Protein AF-A0A1Q9GME9-F1 (afdb_monomer_lite)

Organism: NCBI:txid1903952

pLDDT: mean 73.55, std 13.58, range [44.59, 91.38]

Structure (mmCIF, N/CA/C/O backbone):
data_AF-A0A1Q9GME9-F1
#
_entry.id   AF-A0A1Q9GME9-F1
#
loop_
_atom_site.group_PDB
_atom_site.id
_atom_site.type_symbol
_atom_site.label_atom_id
_atom_site.label_alt_id
_atom_site.label_comp_id
_atom_site.label_asym_id
_atom_site.label_entity_id
_atom_site.label_seq_id
_atom_site.pdbx_PDB_ins_code
_atom_site.Cartn_x
_atom_site.Cartn_y
_atom_site.Cartn_z
_atom_site.occupancy
_atom_site.B_iso_or_equiv
_atom_site.auth_seq_id
_atom_site.auth_comp_id
_atom_site.auth_asym_id
_atom_site.auth_atom_id
_atom_site.pdbx_PDB_model_num
ATOM 1 N N . MET A 1 1 ? 21.298 -11.638 -6.153 1.00 59.69 1 MET A N 1
ATOM 2 C CA . MET A 1 1 ? 20.317 -10.579 -5.809 1.00 59.69 1 MET A CA 1
ATOM 3 C C . MET A 1 1 ? 21.031 -9.236 -5.708 1.00 59.69 1 MET A C 1
ATOM 5 O O . MET A 1 1 ? 21.906 -9.098 -4.858 1.00 59.69 1 MET A O 1
ATOM 9 N N . THR A 1 2 ? 20.709 -8.277 -6.579 1.00 72.88 2 THR A N 1
ATOM 10 C CA . THR A 1 2 ? 21.352 -6.949 -6.602 1.00 72.88 2 THR A CA 1
ATOM 11 C C . THR A 1 2 ? 20.973 -6.118 -5.367 1.00 72.88 2 THR A C 1
ATOM 13 O O . THR A 1 2 ? 19.922 -6.341 -4.760 1.00 72.88 2 THR A O 1
ATOM 16 N N . GLN A 1 3 ? 21.808 -5.142 -4.982 1.00 70.94 3 GLN A N 1
ATOM 17 C CA . GLN A 1 3 ? 21.520 -4.232 -3.856 1.00 70.94 3 GLN A CA 1
ATOM 18 C C . GLN A 1 3 ? 20.178 -3.496 -4.030 1.00 70.94 3 GLN A C 1
ATOM 20 O O . GLN A 1 3 ? 19.460 -3.264 -3.059 1.00 70.94 3 GLN A O 1
ATOM 25 N N . TYR A 1 4 ? 19.794 -3.194 -5.274 1.00 70.44 4 TYR A N 1
ATOM 26 C CA . TYR A 1 4 ? 18.495 -2.610 -5.611 1.00 70.44 4 TYR A CA 1
ATOM 27 C C . TYR A 1 4 ? 17.324 -3.542 -5.257 1.00 70.44 4 TYR A C 1
ATOM 29 O O . TYR A 1 4 ? 16.407 -3.138 -4.542 1.00 70.44 4 TYR A O 1
ATOM 37 N N . LYS A 1 5 ? 17.389 -4.817 -5.671 1.00 70.06 5 LYS A N 1
ATOM 38 C CA . LYS A 1 5 ? 16.364 -5.824 -5.347 1.00 70.06 5 LYS A CA 1
ATOM 39 C C . LYS A 1 5 ? 16.246 -6.058 -3.842 1.00 70.06 5 LYS A C 1
ATOM 41 O O . LYS A 1 5 ? 15.132 -6.160 -3.339 1.00 70.06 5 LYS A O 1
ATOM 46 N N . LYS A 1 6 ? 17.361 -6.041 -3.102 1.00 74.75 6 LYS A N 1
ATOM 47 C CA . LYS A 1 6 ? 17.344 -6.110 -1.628 1.00 74.75 6 LYS A CA 1
ATOM 48 C C . L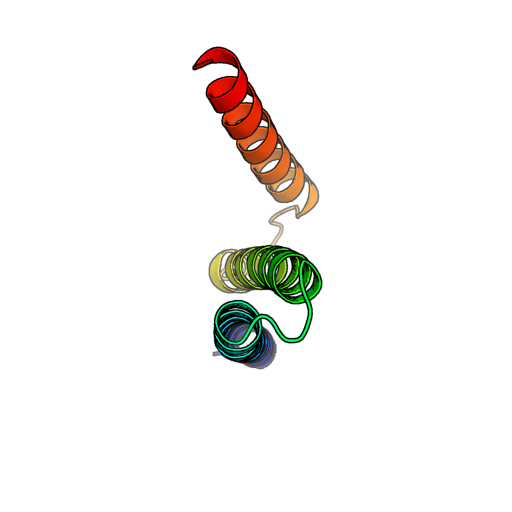YS A 1 6 ? 16.598 -4.932 -0.996 1.00 74.75 6 LYS A C 1
ATOM 50 O O . LYS A 1 6 ? 15.762 -5.150 -0.127 1.00 74.75 6 LYS A O 1
ATOM 55 N N . LYS A 1 7 ? 16.842 -3.699 -1.458 1.00 77.88 7 LYS A N 1
ATOM 56 C CA . LYS A 1 7 ? 16.135 -2.501 -0.964 1.00 77.88 7 LYS A CA 1
ATOM 57 C C . LYS A 1 7 ? 14.633 -2.553 -1.253 1.00 77.88 7 LYS A C 1
ATOM 59 O O . LYS A 1 7 ? 13.837 -2.208 -0.387 1.00 77.88 7 LYS A O 1
ATOM 64 N N . LYS A 1 8 ? 14.238 -3.007 -2.447 1.00 79.75 8 LYS A N 1
ATOM 65 C CA . LYS A 1 8 ? 12.823 -3.157 -2.822 1.00 79.75 8 LYS A CA 1
ATOM 66 C C . LYS A 1 8 ? 12.125 -4.258 -2.029 1.00 79.75 8 LYS A C 1
ATOM 68 O O . LYS A 1 8 ? 11.025 -4.031 -1.537 1.00 79.75 8 LYS A O 1
ATOM 73 N N . LEU A 1 9 ? 12.792 -5.394 -1.825 1.00 80.50 9 LEU A N 1
ATOM 74 C CA . LEU A 1 9 ? 12.292 -6.458 -0.956 1.00 80.50 9 LEU A CA 1
ATOM 75 C C . LEU A 1 9 ? 12.116 -5.969 0.486 1.00 80.50 9 LEU A C 1
ATOM 77 O O . LEU A 1 9 ? 11.061 -6.178 1.075 1.00 80.50 9 LEU A O 1
ATOM 81 N N . PHE A 1 10 ? 13.102 -5.252 1.026 1.00 84.69 10 PHE A N 1
ATOM 82 C CA . PHE A 1 10 ? 13.012 -4.664 2.361 1.00 84.69 10 PHE A CA 1
ATOM 83 C C . PHE A 1 10 ? 11.834 -3.685 2.480 1.00 84.69 10 PHE A C 1
ATOM 85 O O . PHE A 1 10 ? 11.061 -3.761 3.430 1.00 84.69 10 PHE A O 1
ATOM 92 N N . ALA A 1 11 ? 11.638 -2.814 1.486 1.00 83.44 11 ALA A N 1
ATOM 93 C CA . ALA A 1 11 ? 10.508 -1.889 1.461 1.00 83.44 11 ALA A CA 1
ATOM 94 C C . ALA A 1 11 ? 9.148 -2.612 1.424 1.00 83.44 11 ALA A C 1
ATOM 96 O O . ALA A 1 11 ? 8.216 -2.180 2.101 1.00 83.44 11 ALA A O 1
ATOM 97 N N . MET A 1 12 ? 9.024 -3.715 0.677 1.00 85.31 12 MET A N 1
ATOM 98 C CA . MET A 1 12 ? 7.803 -4.533 0.672 1.00 85.31 12 MET A CA 1
ATOM 99 C C . MET A 1 12 ? 7.525 -5.146 2.048 1.00 85.31 12 MET A C 1
ATOM 101 O O . MET A 1 12 ? 6.406 -5.044 2.545 1.00 85.31 12 MET A O 1
ATOM 105 N N . VAL A 1 13 ? 8.549 -5.714 2.693 1.00 88.25 13 VAL A N 1
ATOM 106 C CA . VAL A 1 13 ? 8.425 -6.312 4.033 1.00 88.25 13 VAL A CA 1
ATOM 107 C C . VAL A 1 13 ? 8.013 -5.265 5.069 1.00 88.25 13 VAL A C 1
ATOM 109 O O . VAL A 1 13 ? 7.091 -5.502 5.845 1.00 88.25 13 VAL A O 1
ATOM 112 N N . MET A 1 14 ? 8.627 -4.080 5.051 1.00 89.44 14 MET A N 1
ATOM 113 C CA . MET A 1 14 ? 8.273 -3.005 5.984 1.00 89.44 14 MET A CA 1
ATOM 114 C C . MET A 1 14 ? 6.829 -2.525 5.801 1.00 89.44 14 MET A C 1
ATOM 116 O O . MET A 1 14 ? 6.129 -2.326 6.790 1.00 89.44 14 MET A O 1
ATOM 120 N N . ASN A 1 15 ? 6.346 -2.392 4.562 1.00 88.00 15 ASN A N 1
ATOM 121 C CA . ASN A 1 15 ? 4.945 -2.033 4.319 1.00 88.00 15 ASN A CA 1
ATOM 122 C C . ASN A 1 15 ? 3.971 -3.128 4.787 1.00 88.00 15 ASN A C 1
ATOM 124 O O . ASN A 1 15 ? 2.909 -2.806 5.313 1.00 88.00 15 ASN A O 1
ATOM 128 N N . ALA A 1 16 ? 4.332 -4.408 4.656 1.00 86.94 16 ALA A N 1
ATOM 129 C CA . ALA A 1 16 ? 3.517 -5.510 5.167 1.00 86.94 16 ALA A CA 1
ATOM 130 C C . ALA A 1 16 ? 3.421 -5.497 6.706 1.00 86.94 16 ALA A C 1
ATOM 132 O O . ALA A 1 16 ? 2.352 -5.733 7.266 1.00 86.94 16 ALA A O 1
ATOM 133 N N . ILE A 1 17 ? 4.512 -5.149 7.396 1.00 91.38 17 ILE A N 1
ATOM 134 C CA . ILE A 1 17 ? 4.511 -4.964 8.856 1.00 91.38 17 ILE A CA 1
ATOM 135 C C . ILE A 1 17 ? 3.596 -3.798 9.250 1.00 91.38 17 ILE A C 1
ATOM 137 O O . ILE A 1 17 ? 2.787 -3.930 10.167 1.00 91.38 17 ILE A O 1
ATOM 141 N N . VAL A 1 18 ? 3.670 -2.671 8.537 1.00 91.00 18 VAL A N 1
ATOM 142 C CA . VAL A 1 18 ? 2.799 -1.509 8.788 1.00 91.00 18 VAL A CA 1
ATOM 143 C C . VAL A 1 18 ? 1.325 -1.854 8.551 1.00 91.00 18 VAL A C 1
ATOM 145 O O . VAL A 1 18 ? 0.470 -1.401 9.312 1.00 91.00 18 VAL A O 1
ATOM 148 N N . MET A 1 19 ? 1.014 -2.701 7.565 1.00 88.81 19 MET A N 1
ATOM 149 C CA . MET A 1 19 ? -0.342 -3.225 7.372 1.00 88.81 19 MET A CA 1
ATOM 150 C C . MET A 1 19 ? -0.826 -4.050 8.565 1.00 88.81 19 MET A C 1
ATOM 152 O O . MET A 1 19 ? -1.948 -3.837 9.012 1.00 88.81 19 MET A O 1
ATOM 156 N N . LEU A 1 20 ? 0.004 -4.947 9.107 1.00 89.69 20 LEU A N 1
ATOM 157 C CA . LEU A 1 20 ? -0.343 -5.729 10.300 1.00 89.69 20 LEU A CA 1
ATOM 158 C C . LEU A 1 20 ? -0.632 -4.829 11.506 1.00 89.69 20 LEU A C 1
ATOM 160 O O . LEU A 1 20 ? -1.638 -5.013 12.186 1.00 89.69 20 LEU A O 1
ATOM 164 N N . VAL A 1 21 ? 0.211 -3.822 11.742 1.00 89.81 21 VAL A N 1
ATOM 165 C CA . VAL A 1 21 ? -0.008 -2.845 12.820 1.00 89.81 21 VAL A CA 1
ATOM 166 C C 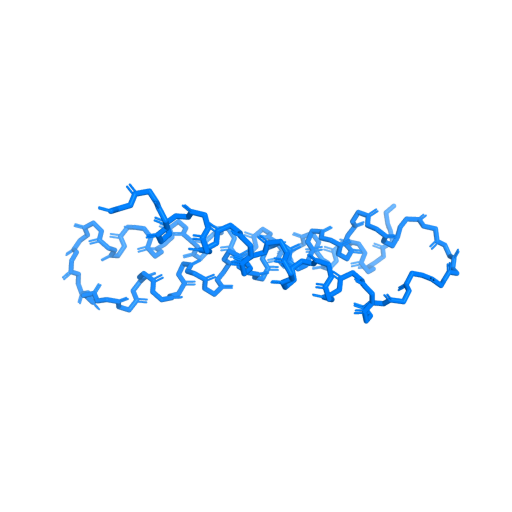. VAL A 1 21 ? -1.300 -2.060 12.589 1.00 89.81 21 VAL A C 1
ATOM 168 O O . VAL A 1 21 ? -2.088 -1.889 13.515 1.00 89.81 21 VAL A O 1
ATOM 171 N N . SER A 1 22 ? -1.556 -1.624 11.355 1.00 88.25 22 SER A N 1
ATOM 172 C CA . SER A 1 22 ? -2.771 -0.876 11.009 1.00 88.25 22 SER A CA 1
ATOM 173 C C . SER A 1 22 ? -4.034 -1.724 11.170 1.00 88.25 22 SER A C 1
ATOM 175 O O . SER A 1 22 ? -5.041 -1.225 11.661 1.00 88.25 22 SER A O 1
ATOM 177 N N . PHE A 1 23 ? -3.974 -3.016 10.845 1.00 87.38 23 PHE A N 1
ATOM 178 C CA . PHE A 1 23 ? -5.071 -3.950 11.083 1.00 87.38 23 PHE A CA 1
ATOM 179 C C . PHE A 1 23 ? -5.397 -4.063 12.578 1.00 87.38 23 PHE A C 1
ATOM 181 O O . PHE A 1 23 ? -6.548 -3.903 12.968 1.00 87.38 23 PHE A O 1
ATOM 188 N N . VAL A 1 24 ? -4.382 -4.228 13.434 1.00 89.31 24 VAL A N 1
ATOM 189 C CA . VAL A 1 24 ? -4.579 -4.255 14.895 1.00 89.31 24 VAL A CA 1
ATOM 190 C C . VAL A 1 24 ? -5.164 -2.932 15.403 1.00 89.31 24 VAL A C 1
ATOM 192 O O . VAL A 1 24 ? -6.075 -2.935 16.225 1.00 89.31 24 VAL A O 1
ATOM 195 N N . LEU A 1 25 ? -4.692 -1.788 14.897 1.00 87.81 25 LEU A N 1
ATOM 196 C CA . LEU A 1 25 ? -5.229 -0.473 15.268 1.00 87.81 25 LEU A CA 1
ATOM 197 C C . LEU A 1 25 ? -6.689 -0.277 14.832 1.00 87.81 25 LEU A C 1
ATOM 199 O O . LEU A 1 25 ? -7.435 0.425 15.518 1.00 87.81 25 LEU A O 1
ATOM 203 N N . MET A 1 26 ? -7.087 -0.884 13.711 1.00 87.56 26 MET A N 1
ATOM 204 C CA . MET A 1 26 ? -8.471 -0.905 13.241 1.00 87.56 26 MET A CA 1
ATOM 205 C C . MET A 1 26 ? -9.354 -1.755 14.163 1.00 87.56 26 MET A C 1
ATOM 207 O O . MET A 1 26 ? -10.401 -1.276 14.585 1.00 87.56 26 MET A O 1
ATOM 211 N N . GLU A 1 27 ? -8.908 -2.960 14.534 1.00 85.00 27 GLU A N 1
ATOM 212 C CA . GLU A 1 27 ? -9.623 -3.858 15.461 1.00 85.00 27 GLU A CA 1
ATOM 213 C C . GLU A 1 27 ? -9.813 -3.235 16.850 1.00 85.00 27 GLU A C 1
ATOM 215 O O . GLU A 1 27 ? -10.865 -3.369 17.470 1.00 85.00 27 GLU A O 1
ATOM 220 N N . LEU A 1 28 ? -8.818 -2.486 17.330 1.00 87.56 28 LEU A N 1
ATOM 221 C CA . LEU A 1 28 ? -8.912 -1.774 18.604 1.00 87.56 28 LEU A CA 1
ATOM 222 C C . LEU A 1 28 ? -9.744 -0.477 18.514 1.00 87.56 28 LEU A C 1
ATOM 224 O O . LEU A 1 28 ? -9.984 0.166 19.535 1.00 87.56 28 LEU A O 1
ATOM 228 N N . ASN A 1 29 ? -10.168 -0.078 17.309 1.00 80.88 29 ASN A N 1
ATOM 229 C CA . ASN A 1 29 ? -10.956 1.123 17.014 1.00 80.88 29 ASN A CA 1
ATOM 230 C C . ASN A 1 29 ? -10.380 2.428 17.613 1.00 80.88 29 ASN A C 1
ATOM 232 O O . ASN A 1 29 ? -11.112 3.360 17.943 1.00 80.88 29 ASN A O 1
ATOM 236 N N . ILE A 1 30 ? -9.051 2.509 17.758 1.00 76.25 30 ILE A N 1
ATOM 237 C CA . ILE A 1 30 ? -8.367 3.607 18.474 1.00 76.25 30 ILE A CA 1
ATOM 238 C C . ILE A 1 30 ? -8.239 4.862 17.589 1.00 76.25 30 ILE A C 1
ATOM 240 O O . ILE A 1 30 ? -8.069 5.969 18.093 1.00 76.25 30 ILE A O 1
ATOM 244 N N . LEU A 1 31 ? -8.324 4.708 16.260 1.00 76.56 31 LEU A N 1
ATOM 245 C CA . LEU A 1 31 ? -7.983 5.756 15.283 1.00 76.56 31 LEU A CA 1
ATOM 246 C C . LEU A 1 31 ? -9.022 5.948 14.159 1.00 76.56 31 LEU A C 1
ATOM 248 O O . LEU A 1 31 ? -8.767 6.678 13.196 1.00 76.56 31 LEU A O 1
ATOM 252 N N . GLY A 1 32 ? -10.184 5.296 14.254 1.00 81.56 32 GLY A N 1
ATOM 253 C CA . GLY A 1 32 ? -11.258 5.405 13.263 1.00 81.56 32 GLY A CA 1
ATOM 254 C C . GLY A 1 32 ? -10.807 5.022 11.849 1.00 81.56 32 GLY A C 1
ATOM 255 O O . GLY A 1 32 ? -10.364 3.904 11.611 1.00 81.56 32 GLY A O 1
ATOM 256 N N . ILE A 1 33 ? -10.917 5.953 10.894 1.00 86.06 33 ILE A N 1
ATOM 257 C CA . ILE A 1 33 ? -10.634 5.707 9.467 1.00 86.06 33 ILE A CA 1
ATOM 258 C C . ILE A 1 33 ? -9.137 5.719 9.106 1.00 86.06 33 ILE A C 1
ATOM 260 O O . ILE A 1 33 ? -8.753 5.242 8.039 1.00 86.06 33 ILE A O 1
ATOM 264 N N . ILE A 1 34 ? -8.270 6.246 9.977 1.00 86.25 34 ILE A N 1
ATOM 265 C CA . ILE A 1 34 ? -6.839 6.429 9.682 1.00 86.25 34 ILE A CA 1
ATOM 266 C C . ILE A 1 34 ? -6.141 5.105 9.320 1.00 86.25 34 ILE A C 1
ATOM 268 O O . ILE A 1 34 ? -5.459 5.073 8.292 1.00 86.25 34 ILE A O 1
ATOM 272 N N . PRO A 1 35 ? -6.318 3.996 10.068 1.00 86.69 35 PRO A N 1
ATOM 273 C CA . PRO A 1 35 ? -5.668 2.732 9.732 1.00 86.69 35 PRO A CA 1
ATOM 274 C C . PRO A 1 35 ? -6.094 2.190 8.362 1.00 86.69 35 PRO A C 1
ATOM 276 O O . PRO A 1 35 ? -5.273 1.625 7.643 1.00 86.69 35 PRO A O 1
ATOM 279 N N . MET A 1 36 ? -7.343 2.435 7.951 1.00 83.19 36 MET A N 1
ATOM 280 C CA . MET A 1 36 ? -7.851 2.038 6.636 1.00 83.19 36 MET A CA 1
ATOM 281 C C . MET A 1 36 ? -7.139 2.791 5.500 1.00 83.19 36 MET A C 1
ATOM 283 O O . MET A 1 36 ? -6.746 2.181 4.505 1.00 83.19 36 MET A O 1
ATOM 287 N N . ILE A 1 37 ? -6.906 4.098 5.665 1.00 86.94 37 ILE A N 1
ATOM 288 C CA . ILE A 1 37 ? -6.163 4.920 4.693 1.00 86.94 37 ILE A CA 1
ATOM 289 C C . ILE A 1 37 ? -4.703 4.458 4.608 1.00 86.94 37 ILE A C 1
ATOM 291 O O . ILE A 1 37 ? -4.165 4.290 3.513 1.00 86.94 37 ILE A O 1
ATOM 295 N N . VAL A 1 38 ? -4.065 4.204 5.755 1.00 88.44 38 VAL A N 1
ATOM 296 C CA . VAL A 1 38 ? -2.676 3.724 5.810 1.00 88.44 38 VAL A CA 1
ATOM 297 C C . VAL A 1 38 ? -2.543 2.363 5.122 1.00 88.44 38 VAL A C 1
ATOM 299 O O . VAL A 1 38 ? -1.636 2.181 4.311 1.00 88.44 38 VAL A O 1
ATOM 302 N N . MET A 1 39 ? -3.474 1.434 5.357 1.00 84.81 39 MET A N 1
ATOM 303 C CA . MET A 1 39 ? -3.494 0.136 4.675 1.00 84.81 39 MET A CA 1
ATOM 304 C C . MET A 1 39 ? -3.636 0.268 3.156 1.00 84.81 39 MET A C 1
ATOM 306 O O . MET A 1 39 ? -2.940 -0.434 2.420 1.00 84.81 39 MET A O 1
ATOM 310 N N . ALA A 1 40 ? -4.485 1.178 2.669 1.00 85.12 40 ALA A N 1
ATOM 311 C CA . ALA A 1 40 ? -4.621 1.438 1.237 1.00 85.12 40 ALA A CA 1
ATOM 312 C C . ALA A 1 40 ? -3.300 1.949 0.629 1.00 85.12 40 ALA A C 1
ATOM 314 O O . ALA A 1 40 ? -2.830 1.415 -0.378 1.00 85.12 40 ALA A O 1
ATOM 315 N N . CYS A 1 41 ? -2.643 2.911 1.284 1.00 85.69 41 CYS A N 1
ATOM 316 C CA . CYS A 1 41 ? -1.339 3.427 0.861 1.00 85.69 41 CYS A CA 1
ATOM 317 C C . CYS A 1 41 ? -0.244 2.345 0.876 1.00 85.69 41 CYS A C 1
ATOM 319 O O . CYS A 1 41 ? 0.516 2.225 -0.088 1.00 85.69 41 CYS A O 1
ATOM 321 N N . CYS A 1 42 ? -0.177 1.525 1.930 1.00 87.38 42 CYS A N 1
ATOM 322 C CA . CYS A 1 42 ? 0.783 0.423 2.024 1.00 87.38 42 CYS A CA 1
ATOM 323 C C . CYS A 1 42 ? 0.548 -0.636 0.947 1.00 87.38 42 CYS A C 1
ATOM 325 O O . CYS A 1 42 ? 1.513 -1.139 0.375 1.00 87.38 42 CYS A O 1
ATOM 327 N N . THR A 1 43 ? -0.710 -0.926 0.610 1.00 83.00 43 THR A N 1
ATOM 328 C CA . THR A 1 43 ? -1.055 -1.856 -0.472 1.00 83.00 43 THR A CA 1
ATOM 329 C C . THR A 1 43 ? -0.500 -1.351 -1.805 1.00 83.00 43 THR A C 1
ATOM 331 O O . THR A 1 43 ? 0.216 -2.082 -2.488 1.00 83.00 43 THR A O 1
ATOM 334 N N . ILE A 1 44 ? -0.720 -0.075 -2.139 1.00 86.31 44 ILE A N 1
ATOM 335 C CA . ILE A 1 44 ? -0.173 0.546 -3.358 1.00 86.31 44 ILE A CA 1
ATOM 336 C C . ILE A 1 44 ? 1.362 0.501 -3.357 1.00 86.31 44 ILE A C 1
ATOM 338 O O . ILE A 1 44 ? 1.976 0.167 -4.370 1.00 86.31 44 ILE A O 1
ATOM 342 N N . ALA A 1 45 ? 1.999 0.788 -2.218 1.00 82.69 45 ALA A N 1
ATOM 343 C CA . ALA A 1 45 ? 3.453 0.755 -2.090 1.00 82.69 45 ALA A CA 1
ATOM 344 C C . ALA A 1 45 ? 4.036 -0.661 -2.248 1.00 82.69 45 ALA A C 1
ATOM 346 O O . ALA A 1 45 ? 5.109 -0.815 -2.840 1.00 82.69 45 ALA A O 1
ATOM 347 N N . ILE A 1 46 ? 3.353 -1.696 -1.750 1.00 87.00 46 ILE A N 1
ATOM 348 C CA . ILE A 1 46 ? 3.750 -3.098 -1.934 1.00 87.00 46 ILE A CA 1
ATOM 349 C C . ILE A 1 46 ? 3.622 -3.479 -3.402 1.00 87.00 46 ILE A C 1
ATOM 351 O O . ILE A 1 46 ? 4.599 -3.952 -3.973 1.00 87.00 46 ILE A O 1
ATOM 355 N N . PHE A 1 47 ? 2.474 -3.209 -4.031 1.00 82.81 47 PHE A N 1
ATOM 356 C CA . PHE A 1 47 ? 2.266 -3.503 -5.448 1.00 82.81 47 PHE A CA 1
ATOM 357 C C . PHE A 1 47 ? 3.279 -2.779 -6.333 1.00 82.81 47 PHE A C 1
ATOM 359 O O . PHE A 1 47 ? 3.914 -3.411 -7.170 1.00 82.81 47 PHE A O 1
ATOM 366 N N . GLY A 1 48 ? 3.513 -1.485 -6.104 1.00 80.12 48 GLY A N 1
ATOM 367 C CA . GLY A 1 48 ? 4.530 -0.728 -6.825 1.00 80.12 48 GLY A CA 1
ATOM 368 C C . GLY A 1 48 ? 5.910 -1.363 -6.671 1.00 80.12 48 GLY A C 1
ATOM 369 O O . GLY A 1 48 ? 6.541 -1.728 -7.660 1.00 80.12 48 GLY A O 1
ATOM 370 N N . ASN A 1 49 ? 6.380 -1.567 -5.437 1.00 82.81 49 ASN A N 1
ATOM 371 C CA . ASN A 1 49 ? 7.700 -2.158 -5.208 1.00 82.81 49 ASN A CA 1
ATOM 372 C C . ASN A 1 49 ? 7.811 -3.603 -5.720 1.00 82.81 49 ASN A C 1
ATOM 374 O O . ASN A 1 49 ? 8.898 -3.974 -6.158 1.00 82.81 49 ASN A O 1
ATOM 378 N N . ALA A 1 50 ? 6.724 -4.378 -5.726 1.00 79.31 50 ALA A N 1
ATOM 379 C CA . ALA A 1 50 ? 6.664 -5.711 -6.319 1.00 79.31 50 ALA A CA 1
ATOM 380 C C . ALA A 1 50 ? 6.813 -5.642 -7.841 1.00 79.31 50 ALA A C 1
ATOM 382 O O . ALA A 1 50 ? 7.663 -6.339 -8.389 1.00 79.31 50 ALA A O 1
ATOM 383 N N . MET A 1 51 ? 6.085 -4.744 -8.513 1.00 74.88 51 MET A N 1
ATOM 384 C CA . MET A 1 51 ? 6.241 -4.508 -9.952 1.00 74.88 51 MET A CA 1
ATOM 385 C C . MET A 1 51 ? 7.696 -4.142 -10.276 1.00 74.88 51 MET A C 1
ATOM 387 O O . MET A 1 51 ? 8.331 -4.784 -11.101 1.00 74.88 51 MET A O 1
ATOM 391 N N . PHE A 1 52 ? 8.295 -3.197 -9.548 1.00 71.81 52 PHE A N 1
ATOM 392 C CA . PHE A 1 52 ? 9.707 -2.847 -9.739 1.00 71.81 52 PHE A CA 1
ATOM 393 C C . PHE A 1 52 ? 10.676 -3.995 -9.434 1.00 71.81 52 PHE A C 1
ATOM 395 O O . PHE A 1 52 ? 11.749 -4.054 -10.030 1.00 71.81 52 PHE A O 1
ATOM 402 N N . TYR A 1 53 ? 10.348 -4.868 -8.484 1.00 71.88 53 TYR A N 1
ATOM 403 C CA . TYR A 1 53 ? 11.195 -5.984 -8.074 1.00 71.88 53 TYR A CA 1
ATOM 404 C C . TYR A 1 53 ? 11.181 -7.131 -9.094 1.00 71.88 53 TYR A C 1
ATOM 406 O O . TYR A 1 53 ? 12.244 -7.688 -9.386 1.00 71.88 53 TYR A O 1
ATOM 414 N N . PHE A 1 54 ? 10.003 -7.460 -9.634 1.00 70.00 54 PHE A N 1
ATOM 415 C CA . PHE A 1 54 ? 9.803 -8.554 -10.585 1.00 70.00 54 PHE A CA 1
ATOM 416 C C . PHE A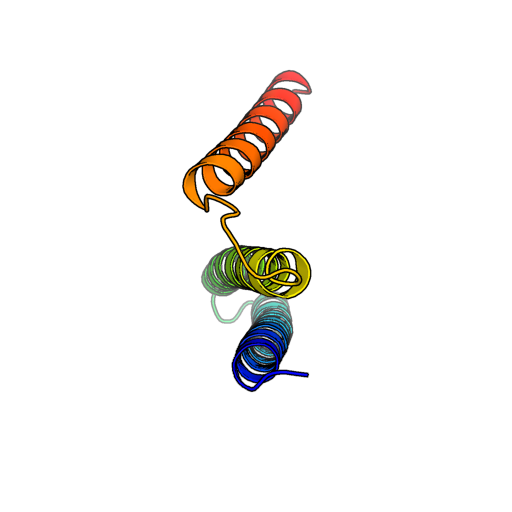 1 54 ? 10.023 -8.137 -12.046 1.00 70.00 54 PHE A C 1
ATOM 418 O O . PHE A 1 54 ? 10.599 -8.920 -12.791 1.00 70.00 54 PHE A O 1
ATOM 425 N N . PHE A 1 55 ? 9.646 -6.917 -12.451 1.00 67.12 55 PHE A N 1
ATOM 426 C CA . PHE A 1 55 ? 9.775 -6.463 -13.846 1.00 67.12 55 PHE A CA 1
ATOM 427 C C . PHE A 1 55 ? 11.153 -5.869 -14.191 1.00 67.12 55 PHE A C 1
ATOM 429 O O . PHE A 1 55 ? 11.533 -5.911 -15.351 1.00 67.12 55 PHE A O 1
ATOM 436 N N . ASN A 1 56 ? 11.961 -5.403 -13.225 1.00 62.09 56 ASN A N 1
ATOM 437 C CA . ASN A 1 56 ? 13.385 -5.082 -13.476 1.00 62.09 56 ASN A CA 1
ATOM 438 C C . ASN A 1 56 ? 14.284 -6.331 -13.356 1.00 62.09 56 ASN A C 1
ATOM 440 O O . ASN A 1 56 ? 15.307 -6.308 -12.653 1.00 62.09 56 ASN A O 1
ATOM 444 N N . TYR A 1 57 ? 13.884 -7.470 -13.934 1.00 48.75 57 TYR A N 1
ATOM 445 C CA . TYR A 1 57 ? 14.774 -8.634 -14.035 1.00 48.75 57 TYR A CA 1
ATOM 446 C C . TYR A 1 57 ? 15.595 -8.704 -15.317 1.00 48.75 57 TYR A C 1
ATOM 448 O O . TYR A 1 57 ? 16.572 -9.433 -15.288 1.00 48.75 57 TYR A O 1
ATOM 456 N N . ASP A 1 58 ? 15.371 -7.848 -16.308 1.00 45.41 58 ASP A N 1
ATOM 457 C C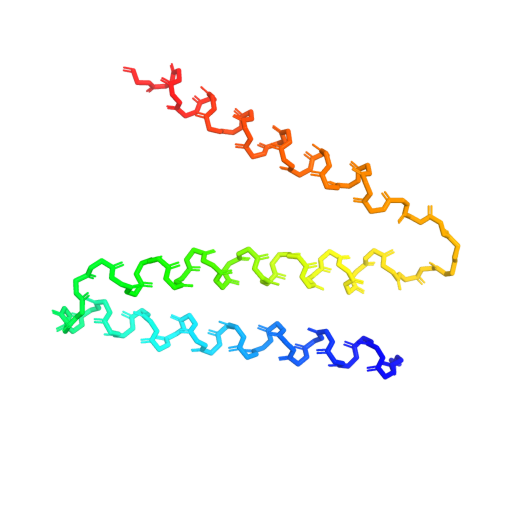A . ASP A 1 58 ? 16.336 -7.689 -17.393 1.00 45.41 58 ASP A CA 1
ATOM 458 C C . ASP A 1 58 ? 16.697 -6.218 -17.574 1.00 45.41 58 ASP A C 1
ATOM 460 O O . ASP A 1 58 ? 15.868 -5.317 -17.431 1.00 45.41 5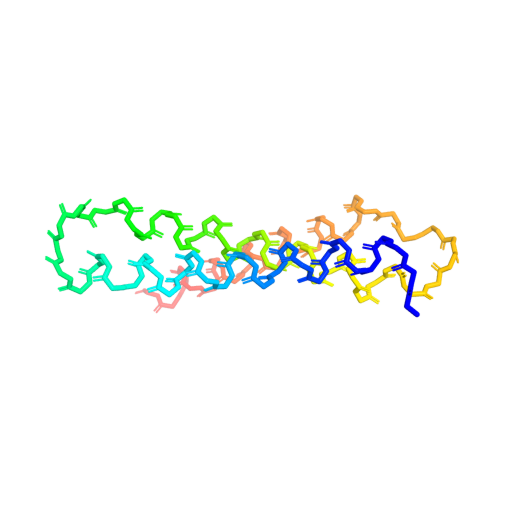8 ASP A O 1
ATOM 464 N N . GLU A 1 59 ? 17.994 -5.996 -17.757 1.00 50.28 59 GLU A N 1
ATOM 465 C CA . GLU A 1 59 ? 18.547 -4.751 -18.262 1.00 50.28 59 GLU A CA 1
ATOM 466 C C . GLU A 1 59 ? 17.785 -4.363 -19.544 1.00 50.28 59 GLU A C 1
ATOM 468 O O . GLU A 1 59 ? 17.420 -5.224 -20.338 1.00 50.28 59 GLU A O 1
ATOM 473 N N . ASP A 1 60 ? 17.540 -3.062 -19.710 1.00 48.28 60 ASP A N 1
ATOM 474 C CA . ASP A 1 60 ? 16.923 -2.417 -20.878 1.00 48.28 60 ASP A CA 1
ATOM 475 C C . ASP A 1 60 ? 15.375 -2.324 -20.925 1.00 48.28 60 ASP A C 1
ATOM 477 O O . ASP A 1 60 ? 14.638 -3.214 -21.334 1.00 48.28 60 ASP A O 1
ATOM 481 N N . ALA A 1 61 ? 14.894 -1.113 -20.614 1.00 44.59 61 ALA A N 1
ATOM 482 C CA . ALA A 1 61 ? 13.740 -0.477 -21.264 1.00 44.59 61 ALA A CA 1
ATOM 483 C C . ALA A 1 61 ? 12.305 -0.992 -20.999 1.00 44.59 61 ALA A C 1
ATOM 485 O O . ALA A 1 61 ? 11.456 -0.909 -21.886 1.00 44.59 61 ALA A O 1
ATOM 486 N N . ALA A 1 62 ? 11.944 -1.378 -19.772 1.00 48.44 62 ALA A N 1
ATOM 487 C CA . ALA A 1 62 ? 10.523 -1.365 -19.398 1.00 48.44 62 ALA A CA 1
ATOM 488 C C . ALA A 1 62 ? 10.093 0.073 -19.047 1.00 48.44 62 ALA A C 1
ATOM 490 O O . ALA A 1 62 ? 10.269 0.530 -17.915 1.00 48.44 62 ALA A O 1
ATOM 491 N N . ASP A 1 63 ? 9.568 0.806 -20.032 1.00 52.12 63 ASP A N 1
ATOM 492 C CA . ASP A 1 63 ? 9.033 2.158 -19.862 1.00 52.12 63 ASP A CA 1
ATOM 493 C C . ASP A 1 63 ? 7.909 2.150 -18.806 1.00 52.12 63 ASP A C 1
ATOM 495 O O . ASP A 1 63 ? 6.769 1.737 -19.038 1.00 52.12 63 ASP A O 1
ATOM 499 N N . LEU A 1 64 ? 8.250 2.585 -17.591 1.00 52.88 64 LEU A N 1
ATOM 500 C CA . LEU A 1 64 ? 7.365 2.627 -16.420 1.00 52.88 64 LEU A CA 1
ATOM 501 C C . LEU A 1 64 ? 6.073 3.414 -16.674 1.00 52.88 64 LEU A C 1
ATOM 503 O O . LEU A 1 64 ? 5.076 3.200 -15.982 1.00 52.88 64 LEU A O 1
ATOM 507 N N . SER A 1 65 ? 6.084 4.296 -17.677 1.00 55.44 65 SER A N 1
ATOM 508 C CA . SER A 1 65 ? 4.919 5.025 -18.174 1.00 55.44 65 SER A CA 1
ATOM 509 C C . SER A 1 65 ? 3.822 4.087 -18.688 1.00 55.44 65 SER A C 1
ATOM 511 O O . SER A 1 65 ? 2.639 4.294 -18.407 1.00 55.44 65 SER A O 1
ATOM 513 N N . GLU A 1 66 ? 4.190 3.024 -19.400 1.00 56.81 66 GLU A N 1
ATOM 514 C CA . GLU A 1 66 ? 3.240 2.111 -20.038 1.00 56.81 66 GLU A CA 1
ATOM 515 C C . GLU A 1 66 ? 2.645 1.119 -19.032 1.00 56.81 66 GLU A C 1
ATOM 517 O O . GLU A 1 66 ? 1.432 0.883 -19.005 1.00 56.81 66 GLU A O 1
ATOM 522 N N . ILE A 1 67 ? 3.474 0.639 -18.101 1.00 57.88 67 ILE A N 1
ATOM 523 C CA . ILE A 1 67 ? 3.025 -0.179 -16.969 1.00 57.88 67 ILE A CA 1
ATOM 524 C C . ILE A 1 67 ? 2.113 0.642 -16.049 1.00 57.88 67 ILE A C 1
ATOM 526 O O . ILE A 1 67 ? 1.039 0.173 -15.671 1.00 57.88 67 ILE A O 1
ATOM 530 N N . GLY A 1 68 ? 2.486 1.886 -15.730 1.00 59.28 68 GLY A N 1
ATOM 531 C CA . GLY A 1 68 ? 1.673 2.787 -14.911 1.00 59.28 68 GLY A CA 1
ATOM 532 C C . GLY A 1 68 ? 0.299 3.059 -15.525 1.00 59.28 68 GLY A C 1
ATOM 533 O O . GLY A 1 68 ? -0.712 2.978 -14.827 1.00 59.28 68 GLY A O 1
ATOM 534 N N . LYS A 1 69 ? 0.235 3.292 -16.842 1.00 62.34 69 LYS A N 1
ATOM 535 C CA . LYS A 1 69 ? -1.033 3.427 -17.579 1.00 62.34 69 LYS A CA 1
ATOM 536 C C . LYS A 1 69 ? -1.856 2.143 -17.554 1.00 62.34 69 LYS A C 1
ATOM 538 O O . LYS A 1 69 ? -3.067 2.214 -17.376 1.00 62.34 69 LYS A O 1
ATOM 543 N N . THR A 1 70 ? -1.219 0.983 -17.691 1.00 63.53 70 THR A N 1
ATOM 544 C CA . THR A 1 70 ? -1.907 -0.316 -17.704 1.00 63.53 70 THR A CA 1
ATOM 545 C C . THR A 1 70 ? -2.497 -0.661 -16.339 1.00 63.53 70 THR A C 1
ATOM 547 O O . THR A 1 70 ? -3.649 -1.088 -16.256 1.00 63.53 70 THR A O 1
ATOM 550 N N . VAL A 1 71 ? -1.760 -0.412 -15.255 1.00 61.34 71 VAL A N 1
ATOM 551 C CA . VAL A 1 71 ? -2.237 -0.622 -13.879 1.00 61.34 71 VAL A CA 1
ATOM 552 C C . VAL A 1 71 ? -3.326 0.392 -13.515 1.00 61.34 71 VAL A C 1
ATOM 554 O O . VAL A 1 71 ? -4.342 0.020 -12.934 1.00 61.34 71 VAL A O 1
ATOM 557 N N . ALA A 1 72 ? -3.173 1.660 -13.911 1.00 66.62 72 ALA A N 1
ATOM 558 C CA . ALA A 1 72 ? -4.214 2.667 -13.714 1.00 66.62 72 ALA A CA 1
ATOM 559 C C . ALA A 1 72 ? -5.497 2.314 -14.482 1.00 66.62 72 ALA A C 1
ATOM 561 O O . ALA A 1 72 ? -6.589 2.413 -13.929 1.00 66.62 72 ALA A O 1
ATOM 562 N N . LYS A 1 73 ? -5.370 1.849 -15.730 1.00 69.06 73 LYS A N 1
ATOM 563 C CA . LYS A 1 73 ? -6.510 1.442 -16.554 1.00 69.06 73 LYS A CA 1
ATOM 564 C C . LYS A 1 73 ? -7.213 0.213 -15.981 1.00 69.06 73 LYS A C 1
ATOM 566 O O . LYS A 1 73 ? -8.421 0.251 -15.813 1.00 69.06 73 LYS A O 1
ATOM 571 N N . SER A 1 74 ? -6.471 -0.816 -15.576 1.00 65.75 74 SER A N 1
ATOM 572 C CA . SER A 1 74 ? -7.062 -2.006 -14.942 1.00 65.75 74 SER A CA 1
ATOM 573 C C . SER A 1 74 ? -7.698 -1.708 -13.577 1.00 65.75 74 SER A C 1
ATOM 575 O O . SER A 1 74 ? -8.743 -2.271 -13.259 1.00 65.75 74 SER A O 1
ATOM 577 N N . GLY A 1 75 ? -7.150 -0.768 -12.799 1.00 64.06 75 GLY A N 1
ATOM 578 C CA . GLY A 1 75 ? -7.784 -0.275 -11.571 1.00 64.06 75 GLY A CA 1
ATOM 579 C C . GLY A 1 75 ? -9.088 0.496 -11.821 1.00 64.06 75 GLY A C 1
ATOM 580 O O . GLY A 1 75 ? -10.072 0.286 -11.111 1.00 64.06 75 GLY A O 1
ATOM 581 N N . VAL A 1 76 ? -9.120 1.358 -12.845 1.00 69.00 76 VAL A N 1
ATOM 582 C CA . VAL A 1 76 ? -10.322 2.111 -13.249 1.00 69.00 76 VAL A CA 1
ATOM 583 C C . VAL A 1 76 ? -11.387 1.185 -13.835 1.00 69.00 76 VAL A C 1
ATOM 585 O O . VAL A 1 76 ? -12.552 1.303 -13.462 1.00 69.00 76 VAL A O 1
ATOM 588 N N . ASP A 1 77 ? -10.996 0.241 -14.689 1.00 67.88 77 ASP A N 1
ATOM 589 C CA . ASP A 1 77 ? -11.904 -0.729 -15.304 1.00 67.88 77 ASP A CA 1
ATOM 590 C C . ASP A 1 77 ? -12.510 -1.655 -14.236 1.00 67.88 77 ASP A C 1
ATOM 592 O O . ASP A 1 77 ? -13.725 -1.850 -14.209 1.00 67.88 77 ASP A O 1
ATOM 596 N N . GLY A 1 78 ? -11.709 -2.116 -13.266 1.00 64.38 78 GLY A N 1
ATOM 597 C CA . GLY A 1 78 ? -12.207 -2.880 -12.117 1.00 64.38 78 GLY A CA 1
ATOM 598 C C . GLY A 1 78 ? -13.180 -2.085 -11.234 1.00 64.38 78 GLY A C 1
ATOM 599 O O . GLY A 1 78 ? -14.190 -2.623 -10.777 1.00 64.38 78 GLY A O 1
ATOM 600 N N . MET A 1 79 ? -12.937 -0.783 -11.028 1.00 59.0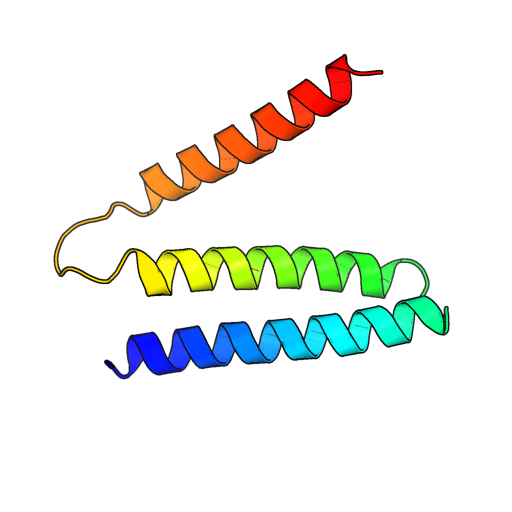3 79 MET A N 1
ATOM 601 C CA . MET A 1 79 ? -13.882 0.101 -10.328 1.00 59.03 79 MET A CA 1
ATOM 602 C C . MET A 1 79 ? -15.167 0.352 -11.126 1.00 59.03 79 MET A C 1
ATOM 604 O O . MET A 1 79 ? -16.249 0.424 -10.538 1.00 59.03 79 MET A O 1
ATOM 608 N N . ALA A 1 80 ? -15.077 0.482 -12.450 1.00 67.25 80 ALA A N 1
ATOM 609 C CA . ALA A 1 80 ? -16.234 0.659 -13.322 1.00 67.25 80 ALA A CA 1
ATOM 610 C C . ALA A 1 80 ? -17.114 -0.601 -13.353 1.00 67.25 80 ALA A C 1
ATOM 612 O O . ALA A 1 80 ? -18.341 -0.504 -13.301 1.00 67.25 80 ALA A O 1
ATOM 613 N N . GLU A 1 81 ? -16.502 -1.783 -13.359 1.00 64.69 81 GLU A N 1
ATOM 614 C CA . GLU A 1 81 ? -17.208 -3.062 -13.323 1.00 64.69 81 GLU A CA 1
ATOM 615 C C . GLU A 1 81 ? -17.915 -3.295 -11.975 1.00 64.69 81 GLU A C 1
ATOM 617 O O . GLU A 1 81 ? -19.055 -3.759 -11.938 1.00 64.69 81 GLU A O 1
ATOM 622 N N . LEU A 1 82 ? -17.301 -2.875 -10.863 1.00 58.44 82 LEU A N 1
ATOM 623 C CA . LEU A 1 82 ? -17.937 -2.859 -9.539 1.00 58.44 82 LEU A CA 1
ATOM 624 C C . LEU A 1 82 ? -19.105 -1.867 -9.452 1.00 58.44 82 LEU A C 1
ATOM 626 O O . LEU A 1 82 ? -20.095 -2.142 -8.777 1.00 58.44 82 LEU A O 1
ATOM 630 N N . ARG A 1 83 ? -19.018 -0.727 -10.146 1.00 59.22 83 ARG A N 1
ATOM 631 C CA . ARG A 1 83 ? -20.093 0.272 -10.205 1.00 59.22 83 ARG A CA 1
ATOM 632 C C . ARG A 1 83 ? -21.301 -0.206 -11.017 1.00 59.22 83 ARG A C 1
ATOM 634 O O . ARG A 1 83 ? -22.416 0.155 -10.663 1.00 59.22 83 ARG A O 1
ATOM 641 N N . ASN A 1 84 ? -21.091 -1.008 -12.061 1.00 58.31 84 ASN A N 1
ATOM 642 C CA . ASN A 1 84 ? -22.162 -1.557 -12.905 1.00 58.31 84 ASN A CA 1
ATOM 643 C C . ASN A 1 84 ? -22.827 -2.823 -12.331 1.00 58.31 84 ASN A C 1
ATOM 645 O O . ASN A 1 84 ? -23.857 -3.250 -12.842 1.00 58.31 84 ASN A O 1
ATOM 649 N N . LYS A 1 85 ? -22.257 -3.432 -11.283 1.00 55.00 85 LYS A N 1
ATOM 650 C CA . LYS A 1 85 ? -22.860 -4.561 -10.549 1.00 55.00 85 LYS A CA 1
ATOM 651 C C . LYS A 1 85 ? -23.788 -4.127 -9.400 1.00 55.00 85 LYS A C 1
ATOM 653 O O . LYS A 1 85 ? -24.139 -4.958 -8.564 1.00 55.00 85 LYS A O 1
ATOM 658 N N . LYS A 1 86 ? -24.164 -2.848 -9.346 1.00 45.28 86 LYS A N 1
ATOM 659 C CA . LYS A 1 86 ? -25.076 -2.260 -8.358 1.00 45.28 86 LYS A CA 1
ATOM 660 C C . LYS A 1 86 ? -26.359 -1.807 -9.039 1.00 45.28 86 LYS A C 1
ATOM 662 O O . LYS A 1 86 ? -27.419 -1.947 -8.396 1.00 45.28 86 LYS A O 1
#

Radius of gyration: 16.11 Å; chains: 1; bounding box: 47×17×40 Å

Secondary structure (DSSP, 8-state):
--HHHHHHHHHHHHHHHHHHHHHHHHHTTSSTTHHHHHHHHHHHHHHHHHHHHHHTTSSS---HHHHHHHHHHHHHHHHHHHHHT-

Sequence (86 aa):
MTQYKKKKLFAMVMNAIVMLVSFVLMELNILGIIPMIVMACCTIAIFGNAMFYFFNYDEDAADLSEIGKTVAKSGVDGMAELRNKK

Foldseek 3Di:
DDPLLVVLVVLLVVLVVLLVVLVVCVVVCVPPCVSVVSNVVSVVSNVVSVCVNVVPPDPDDPPVVVVVVVVVVVVVVVVVVVVVVD